Protein AF-A0A8T4I694-F1 (afdb_monomer)

Mean predicted aligned error: 3.02 Å

Sequence (70 aa):
WPGPSSPGGSITEALVVGRYEDGEPEQVWLPFDEETKRNATHSLVAGMNGSAKSTGMALAITDALTRHDV

Secondary structure (DSSP, 8-state):
--S-SSTTS-TTSPEEEEE-TTS-EEEE--S--TTT-PPP--------TTS-HHHHHHHHHHHHHT----

Solvent-accessible surface area (backbone atoms only — not comparable to full-atom values): 4394 Å² total; per-residue (Å²): 113,98,58,57,71,52,70,72,31,52,49,79,47,69,44,46,65,43,58,46,98,88,65,50,73,35,70,45,36,55,54,61,38,85,89,81,64,45,68,51,53,86,88,83,89,81,71,64,90,91,64,52,45,68,59,56,51,49,46,47,51,49,28,56,71,39,29,50,85,127

Radius of gyration: 12.81 Å; Cα contacts (8 Å, |Δi|>4): 99; chains: 1; bounding box: 34×22×35 Å

Structure (mmCIF, N/CA/C/O backbone):
data_AF-A0A8T4I694-F1
#
_entry.id   AF-A0A8T4I694-F1
#
loop_
_atom_site.group_PDB
_atom_site.id
_atom_site.type_symbol
_atom_site.label_atom_id
_atom_site.label_alt_id
_atom_site.label_comp_id
_atom_site.label_asym_id
_atom_site.label_entity_id
_atom_site.label_seq_id
_atom_site.pdbx_PDB_ins_code
_atom_site.Cartn_x
_atom_site.Cartn_y
_atom_site.Cartn_z
_atom_site.occupancy
_atom_site.B_iso_or_equiv
_atom_site.auth_seq_id
_atom_site.auth_comp_id
_atom_site.auth_asym_id
_atom_site.auth_atom_id
_atom_site.pdbx_PDB_model_num
ATOM 1 N N . TRP A 1 1 ? 2.364 -4.963 -8.331 1.00 83.62 1 TRP A N 1
ATOM 2 C CA . TRP A 1 1 ? 1.073 -5.104 -7.632 1.00 83.62 1 TRP A CA 1
ATOM 3 C C . TRP A 1 1 ? -0.058 -4.989 -8.656 1.00 83.62 1 TRP A C 1
ATOM 5 O O . TRP A 1 1 ? 0.104 -4.175 -9.561 1.00 83.62 1 TRP A O 1
ATOM 15 N N . PRO A 1 2 ? -1.114 -5.827 -8.617 1.00 87.38 2 PRO A N 1
ATOM 16 C CA . PRO A 1 2 ? -2.045 -5.981 -9.745 1.00 87.38 2 PRO A CA 1
ATOM 17 C C . PRO A 1 2 ? -3.104 -4.871 -9.889 1.00 87.38 2 PRO A C 1
ATOM 19 O O . PRO A 1 2 ? -3.650 -4.720 -10.977 1.00 87.38 2 PRO A O 1
ATOM 22 N N . GLY A 1 3 ? -3.396 -4.098 -8.839 1.00 90.75 3 GLY A N 1
ATOM 23 C CA . GLY A 1 3 ? -4.421 -3.047 -8.867 1.00 90.75 3 GLY A CA 1
ATOM 24 C C . GLY A 1 3 ? -4.829 -2.589 -7.461 1.00 90.75 3 GLY A C 1
ATOM 25 O O . GLY A 1 3 ? -4.131 -2.932 -6.507 1.00 90.75 3 GLY A O 1
ATOM 26 N N . PRO A 1 4 ? -5.932 -1.831 -7.320 1.00 93.56 4 PRO A N 1
ATOM 27 C CA . PRO A 1 4 ? -6.489 -1.450 -6.021 1.00 93.56 4 PRO A CA 1
ATOM 28 C C . PRO A 1 4 ? -6.764 -2.666 -5.133 1.00 93.56 4 PRO A C 1
ATOM 30 O O . PRO A 1 4 ? -7.273 -3.680 -5.609 1.00 93.56 4 PRO A O 1
ATOM 33 N N . SER A 1 5 ? -6.428 -2.565 -3.850 1.00 93.94 5 SER A N 1
ATOM 34 C CA . SER A 1 5 ? -6.540 -3.677 -2.900 1.00 93.94 5 SER A CA 1
ATOM 35 C C . SER A 1 5 ? -7.948 -3.860 -2.324 1.00 93.94 5 SER A C 1
ATOM 37 O O . SER A 1 5 ? -8.322 -4.993 -2.034 1.00 93.94 5 SER A O 1
ATOM 39 N N . SER A 1 6 ? -8.736 -2.785 -2.202 1.00 94.62 6 SER A N 1
ATOM 40 C C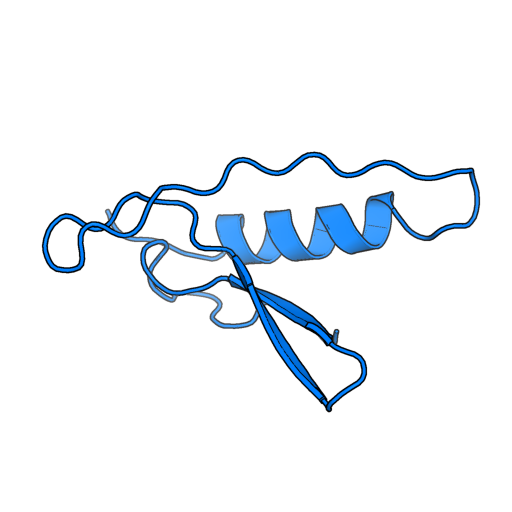A . SER A 1 6 ? -10.122 -2.831 -1.702 1.00 94.62 6 SER A CA 1
ATOM 41 C C . SER A 1 6 ? -11.000 -1.756 -2.374 1.00 94.62 6 SER A C 1
ATOM 43 O O . SER A 1 6 ? -11.424 -0.798 -1.724 1.00 94.62 6 SER A 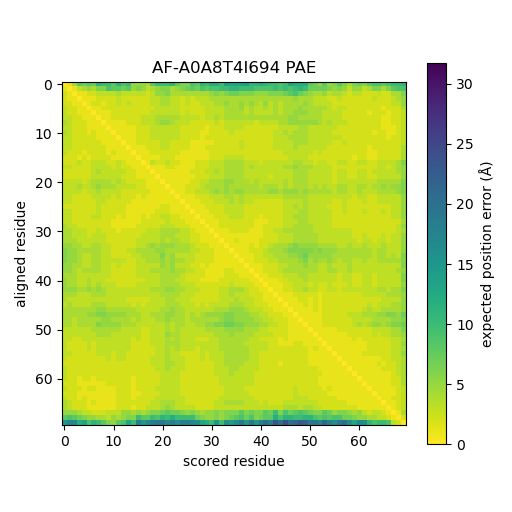O 1
ATOM 45 N N . PRO A 1 7 ? -11.243 -1.832 -3.700 1.00 94.62 7 PRO A N 1
ATOM 46 C CA . PRO A 1 7 ? -12.093 -0.852 -4.372 1.00 94.62 7 PRO A CA 1
ATOM 47 C C . PRO A 1 7 ? -13.531 -0.897 -3.832 1.00 94.62 7 PRO A C 1
ATOM 49 O O . PRO A 1 7 ? -14.142 -1.960 -3.747 1.00 94.62 7 PRO A O 1
ATOM 52 N N . GLY A 1 8 ? -14.070 0.270 -3.475 1.00 94.94 8 GLY A N 1
ATOM 53 C CA . GLY A 1 8 ? -15.350 0.443 -2.781 1.00 94.94 8 GLY A CA 1
ATOM 54 C C . GLY A 1 8 ? -15.292 0.214 -1.265 1.00 94.94 8 GLY A C 1
ATOM 55 O O . GLY A 1 8 ? -16.304 0.404 -0.596 1.00 94.94 8 GLY A O 1
ATOM 56 N N . GLY A 1 9 ? -14.139 -0.196 -0.730 1.00 95.62 9 GLY A N 1
ATOM 57 C CA . GLY A 1 9 ? -13.919 -0.395 0.700 1.00 95.62 9 GLY A CA 1
ATOM 58 C C . GLY A 1 9 ? -13.673 0.906 1.464 1.00 95.62 9 GLY A C 1
ATOM 59 O O . GLY A 1 9 ? -13.739 2.008 0.914 1.00 95.62 9 GLY A O 1
ATOM 60 N N . SER A 1 10 ? -13.347 0.759 2.745 1.00 95.12 10 SER A N 1
ATOM 61 C CA . SER A 1 10 ? -13.108 1.874 3.662 1.00 95.12 10 SER A CA 1
ATOM 62 C C . SER A 1 10 ? -11.731 2.518 3.433 1.00 95.12 10 SER A C 1
ATOM 64 O O . SER A 1 10 ? -10.729 1.830 3.203 1.00 95.12 10 SER A O 1
ATOM 66 N N . ILE A 1 11 ? -11.649 3.851 3.521 1.00 94.44 11 ILE A N 1
ATOM 67 C CA . ILE A 1 11 ? -10.375 4.590 3.508 1.00 94.44 11 ILE A CA 1
ATOM 68 C C . ILE A 1 11 ? -9.604 4.415 4.830 1.00 94.44 11 ILE A C 1
ATOM 70 O O . ILE A 1 11 ? -8.400 4.674 4.875 1.00 94.44 11 ILE A O 1
ATOM 74 N N . THR A 1 12 ? -10.259 3.935 5.895 1.00 94.12 12 THR A N 1
ATOM 75 C CA . THR A 1 12 ? -9.599 3.579 7.166 1.00 94.12 12 THR A CA 1
ATOM 76 C C . THR A 1 12 ? -8.832 2.254 7.137 1.00 94.12 12 THR A C 1
ATOM 78 O O . THR A 1 12 ? -7.916 2.055 7.945 1.00 94.12 12 THR A O 1
ATOM 81 N N . GLU A 1 13 ? -9.146 1.366 6.190 1.00 94.19 13 GLU A N 1
ATOM 82 C CA . GLU A 1 13 ? -8.398 0.127 5.965 1.00 94.19 13 GLU A CA 1
ATOM 83 C C . GLU A 1 13 ? -7.023 0.403 5.333 1.00 94.19 13 GLU A C 1
ATOM 85 O O . GLU A 1 13 ? -6.812 1.407 4.654 1.00 94.19 13 GLU A O 1
ATOM 90 N N . ALA A 1 14 ? -6.073 -0.521 5.504 1.00 94.69 14 ALA A N 1
ATOM 91 C CA . ALA A 1 14 ? -4.747 -0.402 4.897 1.00 94.69 14 ALA A CA 1
ATOM 92 C C . ALA A 1 14 ? -4.826 -0.394 3.362 1.00 94.69 14 ALA A C 1
ATOM 94 O O . ALA A 1 14 ? -5.529 -1.213 2.764 1.00 94.69 14 ALA A O 1
ATOM 95 N N . LEU A 1 15 ? -4.057 0.481 2.718 1.00 95.06 15 LEU A N 1
ATOM 96 C CA . LEU A 1 15 ? -3.766 0.406 1.291 1.00 95.06 15 LEU A CA 1
ATOM 97 C C . LEU A 1 15 ? -2.624 -0.577 1.103 1.00 95.06 15 LEU A C 1
ATOM 99 O O . LEU A 1 15 ? -1.553 -0.382 1.679 1.00 95.06 15 LEU A O 1
ATOM 103 N N . VAL A 1 16 ? -2.834 -1.604 0.284 1.00 95.31 16 VAL A N 1
ATOM 104 C CA . VAL A 1 16 ? -1.762 -2.529 -0.080 1.00 95.31 16 VAL A CA 1
ATOM 105 C C . VAL A 1 16 ? -1.253 -2.160 -1.461 1.00 95.31 16 VAL A C 1
ATOM 107 O O . VAL A 1 16 ? -1.980 -2.269 -2.445 1.00 95.31 16 VAL A O 1
ATOM 110 N N . VAL A 1 17 ? -0.007 -1.696 -1.532 1.00 92.38 17 VAL A N 1
ATOM 111 C CA . VAL A 1 17 ? 0.583 -1.132 -2.762 1.00 92.38 17 VAL A CA 1
ATOM 112 C C . VAL A 1 17 ? 1.647 -2.036 -3.384 1.00 92.38 17 VAL A C 1
ATOM 114 O O . VAL A 1 17 ? 2.091 -1.811 -4.514 1.00 92.38 17 VAL A O 1
ATOM 117 N N . GLY A 1 18 ? 2.024 -3.098 -2.677 1.00 93.19 18 GLY A N 1
ATOM 118 C CA . GLY A 1 18 ? 3.163 -3.927 -3.022 1.00 93.19 18 GLY A CA 1
ATOM 119 C C . GLY A 1 18 ? 3.346 -5.103 -2.076 1.00 93.19 18 GLY A C 1
ATOM 120 O O . GLY A 1 18 ? 2.464 -5.463 -1.295 1.00 93.19 18 GLY A O 1
ATOM 121 N N . ARG A 1 19 ? 4.517 -5.722 -2.189 1.00 95.19 19 ARG A N 1
ATOM 122 C CA . ARG A 1 19 ? 5.010 -6.730 -1.256 1.00 95.19 19 ARG A CA 1
ATOM 123 C C . ARG A 1 19 ? 6.451 -6.400 -0.919 1.00 95.19 19 ARG A C 1
ATOM 125 O O . ARG A 1 19 ? 7.188 -5.961 -1.805 1.00 9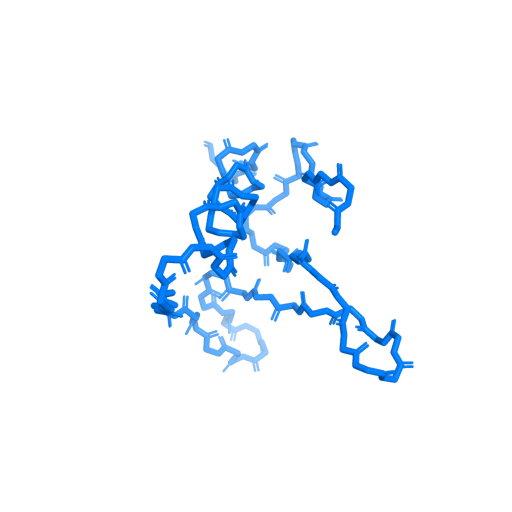5.19 19 ARG A O 1
ATOM 132 N N . TYR A 1 20 ? 6.834 -6.652 0.319 1.00 95.06 20 TYR A N 1
ATOM 133 C CA . TYR A 1 20 ? 8.229 -6.675 0.727 1.00 95.06 20 TYR A CA 1
ATOM 134 C C . TYR A 1 20 ? 8.942 -7.911 0.153 1.00 95.06 20 TYR A C 1
ATOM 136 O O . TYR A 1 20 ? 8.324 -8.792 -0.452 1.00 95.06 20 TYR A O 1
ATOM 144 N N . GLU A 1 21 ? 10.265 -7.970 0.314 1.00 96.62 21 GLU A N 1
ATOM 145 C CA . GLU A 1 21 ? 11.099 -9.065 -0.208 1.00 96.62 21 GLU A CA 1
ATOM 146 C C . GLU A 1 21 ? 10.775 -10.427 0.427 1.00 96.62 21 GLU A C 1
ATOM 148 O O . GLU A 1 21 ? 10.967 -11.463 -0.207 1.00 96.62 21 GLU A O 1
ATOM 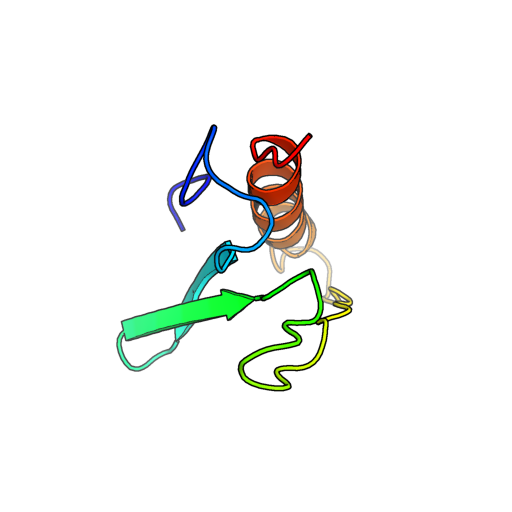153 N N . ASP A 1 22 ? 10.240 -10.425 1.648 1.00 97.06 22 ASP A N 1
ATOM 154 C CA . ASP A 1 22 ? 9.746 -11.612 2.358 1.00 97.06 22 ASP A CA 1
ATOM 155 C C . ASP A 1 22 ? 8.345 -12.061 1.897 1.00 97.06 22 ASP A C 1
ATOM 157 O O . ASP A 1 22 ? 7.857 -13.112 2.308 1.00 97.06 22 ASP A O 1
ATOM 161 N N . GLY A 1 23 ? 7.715 -11.302 0.998 1.00 95.56 23 GLY A N 1
ATOM 162 C CA . GLY A 1 23 ? 6.391 -11.578 0.460 1.00 95.56 23 GLY A CA 1
ATOM 163 C C . GLY A 1 23 ? 5.235 -10.993 1.272 1.00 95.56 23 GLY A C 1
ATOM 164 O O . GLY A 1 23 ? 4.099 -11.077 0.788 1.00 95.56 23 GLY A O 1
ATOM 165 N N . GLU A 1 24 ? 5.499 -10.375 2.428 1.00 97.06 24 GLU A N 1
ATOM 166 C CA . GLU A 1 24 ? 4.485 -9.701 3.240 1.00 97.06 24 GLU A CA 1
ATOM 167 C C . GLU A 1 24 ? 3.934 -8.459 2.515 1.00 97.06 24 GLU A C 1
ATOM 169 O O . GLU A 1 24 ? 4.649 -7.808 1.744 1.00 97.06 24 GLU A O 1
ATOM 174 N N . PRO A 1 25 ? 2.651 -8.110 2.709 1.00 94.94 25 PRO A N 1
ATOM 175 C CA . PRO A 1 25 ? 2.039 -6.964 2.050 1.00 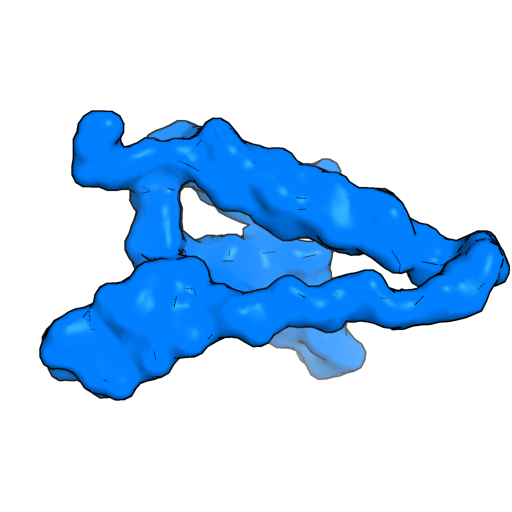94.94 25 PRO A CA 1
ATOM 176 C C . PRO A 1 25 ? 2.642 -5.638 2.533 1.00 94.94 25 PRO A C 1
ATOM 178 O O . PRO A 1 25 ? 2.694 -5.359 3.731 1.00 94.94 25 PRO A O 1
ATOM 181 N N . GLU A 1 26 ? 3.015 -4.778 1.585 1.00 93.81 26 GLU A N 1
ATOM 182 C CA . GLU A 1 26 ? 3.403 -3.394 1.870 1.00 93.81 26 GLU A CA 1
ATOM 183 C C . GLU A 1 26 ? 2.143 -2.567 2.141 1.00 93.81 26 GLU A C 1
ATOM 185 O O . GLU A 1 26 ? 1.356 -2.308 1.224 1.00 93.81 26 GLU A O 1
ATOM 190 N N . GLN A 1 27 ? 1.946 -2.190 3.405 1.00 94.06 27 GLN A N 1
ATOM 191 C CA . GLN A 1 27 ? 0.733 -1.541 3.897 1.00 94.06 27 GLN A CA 1
ATOM 192 C C . GLN A 1 27 ? 0.963 -0.069 4.242 1.00 94.06 27 GLN A C 1
ATOM 194 O O . GLN A 1 27 ? 1.929 0.287 4.917 1.00 94.06 27 GLN A O 1
ATOM 199 N N . VAL A 1 28 ? 0.025 0.780 3.821 1.00 93.38 28 VAL A N 1
ATOM 200 C CA . VAL A 1 28 ? -0.014 2.212 4.135 1.00 93.38 28 VAL A CA 1
ATOM 201 C C . VAL A 1 28 ? -1.362 2.553 4.762 1.00 93.38 28 VAL A C 1
ATOM 203 O O . VAL A 1 28 ? -2.406 2.228 4.203 1.00 93.38 28 VAL A O 1
ATOM 206 N N . TRP A 1 29 ? -1.353 3.246 5.901 1.00 95.00 29 TRP A N 1
ATOM 207 C CA . TRP A 1 29 ? -2.572 3.689 6.586 1.00 95.00 29 TRP A CA 1
ATOM 208 C C . TRP A 1 29 ? -2.705 5.200 6.495 1.00 95.00 29 TRP A C 1
ATOM 210 O O . TRP A 1 29 ? -1.888 5.927 7.062 1.00 95.00 29 TRP A O 1
ATOM 220 N N . LEU A 1 30 ? -3.719 5.672 5.770 1.00 93.94 30 LEU A N 1
ATOM 221 C CA . LEU A 1 30 ? -3.905 7.102 5.534 1.00 93.94 30 LEU A CA 1
ATOM 222 C C . LEU A 1 30 ? -4.406 7.831 6.789 1.00 93.94 30 LEU A C 1
ATOM 224 O O . LEU A 1 30 ? -3.711 8.746 7.233 1.00 93.94 30 LEU A O 1
ATOM 228 N N . PRO A 1 31 ? -5.548 7.460 7.401 1.00 94.38 31 PRO A N 1
ATOM 229 C CA . PRO A 1 31 ? -6.008 8.142 8.600 1.00 94.38 31 PRO A CA 1
ATOM 230 C C . PRO A 1 31 ? -5.315 7.624 9.861 1.00 94.38 31 PRO A C 1
ATOM 232 O O . PRO A 1 31 ? -4.895 6.467 9.964 1.00 94.38 31 PRO A O 1
ATOM 235 N N . PHE A 1 32 ? -5.257 8.512 10.849 1.00 95.12 32 PHE A N 1
ATOM 236 C CA . PHE A 1 32 ? -4.974 8.153 12.230 1.00 95.12 32 PHE A CA 1
ATOM 237 C C . PHE A 1 32 ? -6.097 7.265 12.785 1.00 95.12 32 PHE A C 1
ATOM 239 O O . PHE A 1 32 ? -7.268 7.483 12.475 1.00 95.12 32 PHE A O 1
ATOM 246 N N . ASP A 1 33 ? -5.732 6.292 13.616 1.00 95.25 33 ASP A N 1
ATOM 247 C CA . ASP A 1 33 ? -6.669 5.421 14.325 1.00 95.25 33 ASP A CA 1
ATOM 248 C C . ASP A 1 33 ? -6.628 5.718 15.831 1.00 95.25 33 ASP A C 1
ATOM 250 O O . ASP A 1 33 ? -5.590 5.572 16.480 1.00 95.25 33 ASP A O 1
ATOM 254 N N . GLU A 1 34 ? -7.768 6.130 16.384 1.00 94.38 34 GLU A N 1
ATOM 255 C CA . GLU A 1 34 ? -7.910 6.519 17.788 1.00 94.38 34 GLU A CA 1
ATOM 256 C C . GLU A 1 34 ? -7.905 5.323 18.749 1.00 94.38 34 GLU A C 1
ATOM 258 O O . GLU A 1 34 ? -7.443 5.469 19.882 1.00 94.38 34 GLU A O 1
ATOM 263 N N . GLU A 1 35 ? -8.369 4.147 18.318 1.00 95.19 35 GLU A N 1
ATOM 264 C CA . GLU A 1 35 ? -8.443 2.953 19.169 1.00 95.19 35 GLU A CA 1
ATOM 265 C C . GLU A 1 35 ? -7.048 2.371 19.400 1.00 95.19 35 GLU A C 1
ATOM 267 O O . GLU A 1 35 ? -6.627 2.149 20.537 1.00 95.19 35 GLU A O 1
ATOM 272 N N . THR A 1 36 ? -6.297 2.182 18.315 1.00 95.75 36 THR A N 1
ATOM 273 C CA . THR A 1 36 ? -4.951 1.596 18.368 1.00 95.75 36 THR A CA 1
ATOM 274 C C . THR A 1 36 ? -3.841 2.633 18.535 1.00 95.75 36 THR A C 1
ATOM 276 O O . THR A 1 36 ? -2.683 2.268 18.739 1.00 95.75 36 THR A O 1
ATOM 279 N N . LYS A 1 37 ? -4.175 3.930 18.449 1.00 95.81 37 LYS A N 1
ATOM 280 C CA . LYS A 1 37 ? -3.226 5.057 18.422 1.00 95.81 37 LYS A CA 1
ATOM 281 C C . LYS A 1 37 ? -2.214 4.970 17.274 1.00 95.81 37 LYS A C 1
ATOM 283 O O . LYS A 1 37 ? -1.122 5.535 17.361 1.00 95.81 37 LYS A O 1
ATOM 288 N N . ARG A 1 38 ? -2.560 4.277 16.183 1.00 94.69 38 ARG A N 1
ATOM 289 C CA . ARG A 1 38 ? -1.722 4.185 14.983 1.00 94.69 38 ARG A CA 1
ATOM 290 C C . ARG A 1 38 ? -1.703 5.529 14.256 1.00 94.69 38 ARG A C 1
ATOM 292 O O . ARG A 1 38 ? -2.747 6.107 13.960 1.00 94.69 38 ARG A O 1
ATOM 299 N N . ASN A 1 39 ? -0.504 5.996 13.920 1.00 94.75 39 ASN A N 1
ATOM 300 C CA . ASN A 1 39 ? -0.305 7.253 13.203 1.00 94.75 39 ASN A CA 1
ATOM 301 C C . ASN A 1 39 ? -0.894 7.232 11.786 1.00 94.75 39 ASN A C 1
ATOM 303 O O . ASN A 1 39 ? -0.890 6.205 11.107 1.00 94.75 39 ASN A O 1
ATOM 307 N N . ALA A 1 40 ? -1.311 8.414 11.331 1.00 94.75 40 ALA A N 1
ATOM 308 C CA . ALA A 1 40 ? -1.536 8.684 9.918 1.00 94.75 40 ALA A CA 1
ATOM 309 C C . ALA A 1 40 ? -0.211 8.607 9.145 1.00 94.75 40 ALA A C 1
ATOM 311 O O . ALA A 1 40 ? 0.835 9.038 9.641 1.00 94.75 40 ALA A O 1
ATOM 312 N N . THR A 1 41 ? -0.259 8.104 7.914 1.00 94.69 41 THR A N 1
ATOM 313 C CA . THR A 1 41 ? 0.913 8.023 7.037 1.00 94.69 41 THR A CA 1
ATOM 314 C C . THR A 1 41 ? 0.851 9.103 5.966 1.00 94.69 41 THR A C 1
ATOM 316 O O . THR A 1 41 ? -0.077 9.151 5.162 1.00 94.69 41 THR A O 1
ATOM 319 N N . HIS A 1 42 ? 1.890 9.936 5.913 1.00 91.88 42 HIS A N 1
ATOM 320 C CA . HIS A 1 42 ? 2.158 10.820 4.782 1.00 91.88 42 HIS A CA 1
ATOM 321 C C . HIS A 1 42 ? 3.314 10.246 3.967 1.00 91.88 42 HIS A C 1
ATOM 323 O O . HI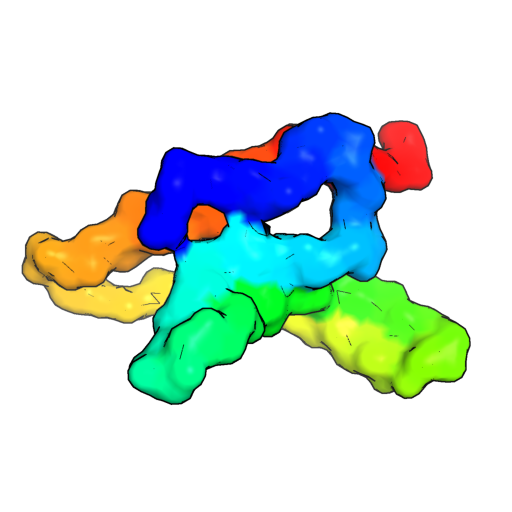S A 1 42 ? 4.377 9.953 4.514 1.00 91.88 42 HIS A O 1
ATOM 329 N N . SER A 1 43 ? 3.119 10.102 2.659 1.00 89.44 43 SER A N 1
ATOM 330 C CA . SER A 1 43 ? 4.091 9.455 1.776 1.00 89.44 43 SER A CA 1
ATOM 331 C C . SER A 1 43 ? 4.616 10.415 0.715 1.00 89.44 43 SER A C 1
ATOM 333 O O . SER A 1 43 ? 3.874 11.222 0.156 1.00 89.44 43 SER A O 1
ATOM 335 N N . LEU A 1 44 ? 5.904 10.283 0.404 1.00 93.75 44 LEU A N 1
ATOM 336 C CA . LEU A 1 44 ? 6.571 10.936 -0.717 1.00 93.75 44 LEU A CA 1
ATOM 337 C C . LEU A 1 44 ? 7.200 9.857 -1.595 1.00 93.75 44 LEU A C 1
ATOM 339 O O . LEU A 1 44 ? 7.895 8.978 -1.093 1.00 93.75 44 LEU A O 1
ATOM 343 N N . VAL A 1 45 ? 6.979 9.938 -2.908 1.00 94.12 45 VAL A N 1
ATOM 344 C CA . VAL A 1 45 ? 7.549 8.994 -3.878 1.00 94.12 45 VAL A CA 1
ATOM 345 C C . VAL A 1 45 ? 8.641 9.693 -4.683 1.00 94.12 45 VAL A C 1
ATOM 347 O O . VAL A 1 45 ? 8.381 10.672 -5.382 1.00 94.12 45 VAL A O 1
ATOM 350 N N . ALA A 1 46 ? 9.868 9.176 -4.613 1.00 96.50 46 ALA A N 1
ATOM 351 C CA . ALA A 1 46 ? 11.028 9.707 -5.327 1.00 96.50 46 ALA A CA 1
ATOM 352 C C . ALA A 1 46 ? 11.764 8.606 -6.103 1.00 96.50 46 ALA A C 1
ATOM 354 O O . ALA A 1 46 ? 11.767 7.442 -5.717 1.00 96.50 46 ALA A O 1
ATOM 355 N N . GLY A 1 47 ? 12.397 8.981 -7.215 1.00 96.31 47 GLY A N 1
ATOM 356 C CA . GLY A 1 47 ? 13.167 8.059 -8.050 1.00 96.31 47 GLY A CA 1
ATOM 357 C C . GLY A 1 47 ? 13.630 8.691 -9.362 1.00 96.31 47 GLY A C 1
ATOM 358 O O . GLY A 1 47 ? 13.080 9.702 -9.810 1.00 96.31 47 GLY A O 1
ATOM 359 N N . MET A 1 48 ? 14.640 8.097 -9.999 1.00 98.00 48 MET A N 1
ATOM 360 C CA . MET A 1 48 ? 15.140 8.535 -11.309 1.00 98.00 48 MET A CA 1
ATOM 361 C C . MET A 1 48 ? 14.129 8.249 -12.437 1.00 98.00 48 MET A C 1
ATOM 363 O O . MET A 1 48 ? 13.063 7.663 -12.232 1.00 98.00 48 MET A O 1
ATOM 367 N N . ASN A 1 49 ? 14.421 8.702 -13.655 1.00 97.31 49 ASN A N 1
ATO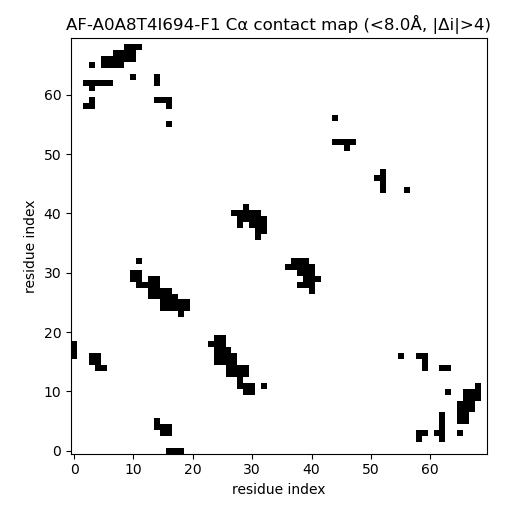M 368 C CA . ASN A 1 49 ? 13.625 8.321 -14.823 1.00 97.31 49 ASN A CA 1
ATOM 369 C C . ASN A 1 49 ? 13.790 6.821 -15.106 1.00 97.31 49 ASN A C 1
ATOM 371 O O . ASN A 1 49 ? 14.870 6.270 -14.923 1.00 97.31 49 ASN A O 1
ATOM 375 N N . GLY A 1 50 ? 12.704 6.158 -15.510 1.00 96.88 50 GLY A N 1
ATOM 376 C CA . GLY A 1 50 ? 12.684 4.707 -15.729 1.00 96.88 50 GLY A CA 1
ATOM 377 C C . GLY A 1 50 ? 12.483 3.852 -14.470 1.00 96.88 50 GLY A C 1
ATOM 378 O O . GLY A 1 50 ? 12.270 2.655 -14.602 1.00 96.88 50 GLY A O 1
ATOM 379 N N . SER A 1 51 ? 12.453 4.430 -13.260 1.00 96.19 51 SER A N 1
ATOM 380 C CA . SER A 1 51 ? 12.282 3.668 -12.005 1.00 96.19 51 SER A CA 1
ATOM 381 C C . SER A 1 51 ? 10.829 3.296 -11.668 1.00 96.19 51 SER A C 1
ATOM 383 O O . SER A 1 51 ? 10.543 2.902 -10.543 1.00 96.19 51 SER A O 1
ATOM 385 N N . ALA A 1 52 ? 9.890 3.526 -12.589 1.00 94.50 52 ALA A N 1
ATOM 386 C CA . ALA A 1 52 ? 8.452 3.315 -12.392 1.00 94.50 52 ALA A CA 1
ATOM 387 C C . ALA A 1 52 ? 7.800 4.084 -11.213 1.00 94.50 52 ALA A C 1
ATOM 389 O O . ALA A 1 52 ? 6.686 3.749 -10.813 1.00 94.50 52 ALA A O 1
ATOM 390 N N . LYS A 1 53 ? 8.421 5.166 -10.703 1.00 95.50 53 LYS A N 1
ATOM 391 C CA . LYS A 1 53 ? 7.872 5.973 -9.588 1.00 95.50 53 LYS A CA 1
ATOM 392 C C . LYS A 1 53 ? 6.435 6.461 -9.824 1.00 95.50 53 LYS A C 1
ATOM 394 O O . LYS A 1 53 ? 5.597 6.366 -8.933 1.00 95.50 53 LYS A O 1
ATOM 399 N N . SER A 1 54 ? 6.133 6.937 -11.034 1.00 95.06 54 SER A N 1
ATOM 400 C CA . SER A 1 54 ? 4.799 7.436 -11.382 1.00 95.06 54 SER A CA 1
ATOM 401 C C . SER A 1 54 ? 3.764 6.315 -11.375 1.00 95.06 54 SER A C 1
ATOM 403 O O . SER A 1 54 ? 2.644 6.533 -10.931 1.00 95.06 54 SER A O 1
ATOM 405 N N . THR A 1 55 ? 4.144 5.112 -11.813 1.00 93.81 55 THR A N 1
ATOM 406 C CA . THR A 1 55 ? 3.272 3.933 -11.797 1.00 93.81 55 THR A CA 1
ATOM 407 C C . THR A 1 55 ? 2.963 3.495 -10.369 1.00 93.81 55 THR A C 1
ATOM 409 O O . THR A 1 55 ? 1.800 3.276 -10.045 1.00 93.81 55 THR A O 1
ATOM 412 N N . GLY A 1 56 ? 3.980 3.417 -9.501 1.00 91.75 56 GLY A N 1
ATOM 413 C CA . GLY A 1 56 ? 3.784 3.074 -8.088 1.00 91.75 56 GLY A CA 1
ATOM 414 C C . GLY A 1 56 ? 2.877 4.078 -7.372 1.00 91.75 56 GLY A C 1
ATOM 415 O O . GLY A 1 56 ? 1.917 3.690 -6.711 1.00 91.75 56 GLY A O 1
ATOM 416 N N . MET A 1 57 ? 3.111 5.376 -7.589 1.00 94.12 57 MET A N 1
ATOM 417 C CA . MET A 1 57 ? 2.276 6.427 -7.005 1.00 94.12 57 MET A CA 1
ATOM 418 C C . MET A 1 57 ? 0.843 6.409 -7.556 1.00 94.12 57 MET A C 1
ATOM 420 O O . MET A 1 57 ? -0.104 6.579 -6.794 1.00 94.12 57 MET A O 1
ATOM 424 N N . ALA A 1 58 ? 0.665 6.163 -8.858 1.00 94.56 58 ALA A N 1
ATOM 425 C CA . ALA A 1 58 ? -0.658 6.058 -9.464 1.00 94.56 58 ALA A CA 1
ATOM 426 C C . ALA A 1 58 ? -1.469 4.898 -8.873 1.00 94.56 58 ALA A C 1
ATOM 428 O O . ALA A 1 58 ? -2.663 5.068 -8.655 1.00 94.56 58 ALA A O 1
ATOM 429 N N . LEU A 1 59 ? -0.846 3.756 -8.561 1.00 93.50 59 LEU A N 1
ATOM 430 C CA . LEU A 1 59 ? -1.528 2.635 -7.903 1.00 93.50 59 LEU A CA 1
ATOM 431 C C . LEU A 1 59 ? -2.035 3.021 -6.508 1.00 93.50 59 LEU A C 1
ATOM 433 O O . LE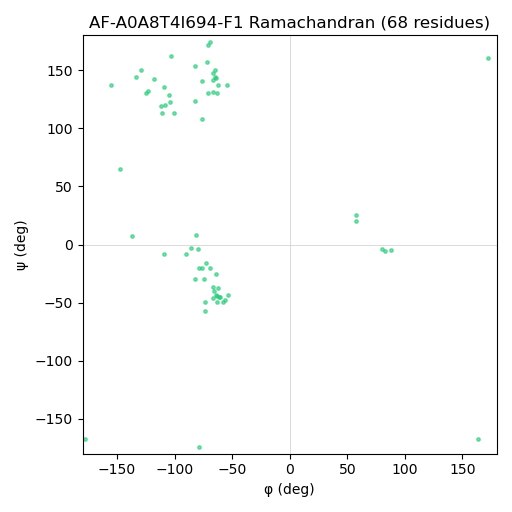U A 1 59 ? -3.215 2.829 -6.230 1.00 93.50 59 LEU A O 1
ATOM 437 N N . ALA A 1 60 ? -1.178 3.617 -5.674 1.00 93.56 60 ALA A N 1
ATOM 438 C CA . ALA A 1 60 ? -1.547 4.048 -4.324 1.00 93.56 60 ALA A CA 1
ATOM 439 C C . ALA A 1 60 ? -2.670 5.102 -4.333 1.00 93.56 60 ALA A C 1
ATOM 441 O O . ALA A 1 60 ? -3.646 4.981 -3.596 1.00 93.56 60 ALA A O 1
ATOM 442 N N . ILE A 1 61 ? -2.560 6.109 -5.209 1.00 95.12 61 ILE A N 1
ATOM 443 C CA . ILE A 1 61 ? -3.587 7.147 -5.376 1.00 95.12 61 ILE A CA 1
ATOM 444 C C . ILE A 1 61 ? -4.890 6.536 -5.893 1.00 95.12 61 ILE A C 1
ATOM 446 O O . ILE A 1 61 ? -5.957 6.883 -5.400 1.00 95.12 61 ILE A O 1
ATOM 450 N N . THR A 1 62 ? -4.822 5.628 -6.868 1.00 95.69 62 THR A N 1
ATOM 451 C CA . THR A 1 62 ? -6.023 4.983 -7.417 1.00 95.69 62 THR A CA 1
ATOM 452 C C . THR A 1 62 ? -6.737 4.167 -6.345 1.00 95.69 62 THR A C 1
ATOM 454 O O . THR A 1 62 ? -7.947 4.293 -6.218 1.00 95.69 62 THR A O 1
ATOM 457 N N . ASP A 1 63 ? -6.006 3.387 -5.543 1.00 95.38 63 ASP A N 1
ATOM 458 C CA . ASP A 1 63 ? -6.587 2.626 -4.431 1.00 95.38 63 ASP A CA 1
ATOM 459 C C . ASP A 1 63 ? -7.302 3.557 -3.441 1.00 95.38 63 ASP A C 1
ATOM 461 O O . ASP A 1 63 ? -8.490 3.378 -3.177 1.00 95.38 63 ASP A O 1
ATOM 465 N N . ALA A 1 64 ? -6.629 4.632 -3.012 1.00 94.69 64 ALA A N 1
ATOM 466 C CA . ALA A 1 64 ? -7.216 5.653 -2.144 1.00 94.69 64 ALA A CA 1
ATOM 467 C C . ALA A 1 64 ? -8.498 6.267 -2.737 1.00 94.69 64 ALA A C 1
ATOM 469 O O . ALA A 1 64 ? -9.512 6.363 -2.056 1.00 94.69 64 ALA A O 1
ATOM 470 N N . LEU A 1 65 ? -8.468 6.663 -4.014 1.00 95.38 65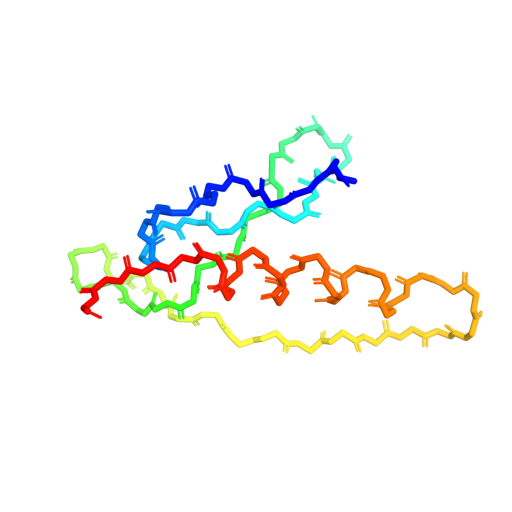 LEU A N 1
ATOM 471 C CA . LEU A 1 65 ? -9.601 7.298 -4.695 1.00 95.38 65 LEU A CA 1
ATOM 472 C C . LEU A 1 65 ? -10.776 6.345 -4.942 1.00 95.38 65 LEU A C 1
ATOM 474 O O . LEU A 1 65 ? -11.890 6.808 -5.169 1.00 95.38 65 LEU A O 1
ATOM 478 N N . THR A 1 66 ? -10.544 5.032 -4.924 1.00 95.88 66 THR A N 1
ATOM 479 C CA . THR A 1 66 ? -11.614 4.034 -5.047 1.00 95.88 66 THR A CA 1
ATOM 480 C C . THR A 1 66 ? -12.284 3.685 -3.720 1.00 95.88 66 THR A C 1
ATOM 482 O O . THR A 1 66 ? -13.230 2.903 -3.731 1.00 95.88 66 THR A O 1
ATOM 485 N N . ARG A 1 67 ? -11.821 4.234 -2.592 1.00 95.31 67 ARG A N 1
ATOM 486 C CA . ARG A 1 67 ? -12.342 3.961 -1.244 1.00 95.31 67 ARG A CA 1
ATOM 487 C C . ARG A 1 67 ? -13.231 5.087 -0.729 1.00 95.31 67 ARG A C 1
ATOM 489 O O . ARG A 1 67 ? -13.196 6.204 -1.243 1.00 95.31 67 ARG A O 1
ATOM 496 N N . HIS A 1 68 ? -14.030 4.788 0.290 1.00 90.12 68 HIS A N 1
ATOM 497 C CA . HIS A 1 68 ? -15.080 5.678 0.772 1.00 90.12 68 HIS A CA 1
ATOM 498 C C . HIS A 1 68 ? -15.424 5.420 2.246 1.00 90.12 68 HIS A C 1
ATOM 500 O O . HIS A 1 68 ? -15.573 4.267 2.628 1.00 90.12 68 HIS A O 1
ATOM 506 N N . ASP A 1 69 ? -15.614 6.475 3.048 1.00 84.19 69 ASP A N 1
ATOM 507 C CA . ASP A 1 69 ? -16.108 6.378 4.442 1.00 84.19 69 ASP A CA 1
ATOM 508 C C . ASP A 1 69 ? -17.162 7.439 4.822 1.00 84.19 69 ASP A C 1
ATOM 510 O O . ASP A 1 69 ? -17.563 7.518 5.983 1.00 84.19 69 ASP A O 1
ATOM 514 N N . VAL A 1 70 ? -17.646 8.237 3.861 1.00 64.00 70 VAL A N 1
ATOM 515 C CA . VAL A 1 70 ? -18.753 9.203 4.032 1.00 64.00 70 VAL A CA 1
ATOM 516 C C . VAL A 1 70 ? -19.409 9.525 2.711 1.00 64.00 70 VAL A C 1
ATOM 518 O O . VAL A 1 70 ? -18.667 9.983 1.817 1.00 64.00 70 VAL A O 1
#

pLDDT: mean 93.81, std 4.36, range [64.0, 98.0]

Foldseek 3Di:
DPAAPDQAAALQDWTFLDADPVRHTDTAGQDQDPVVRDDHDDDDFDDDPPPCSVVSVCRSVRNNVRHDDD